Protein AF-A0A4Q2WAA3-F1 (afdb_monomer_lite)

Foldseek 3Di:
DQQQDDPDRVRRDPDDDDDDDQWDADPPPRDIDGPLEDDNHDFDPPDDPVVGVVVRVVNNCVVVVDDPPDD

Organism: NCBI:txid451672
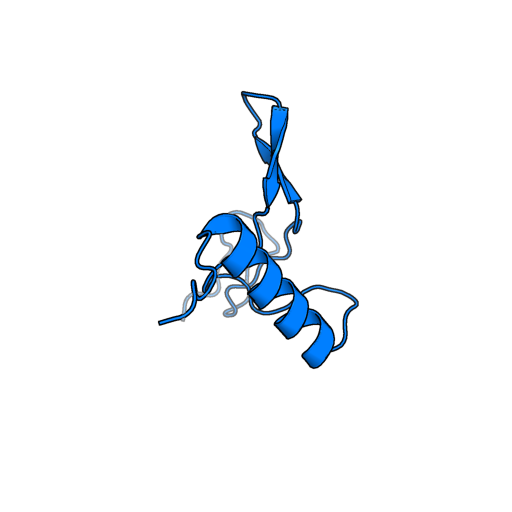
pLDDT: mean 87.71, std 13.49, range [40.03, 98.19]

Secondary structure (DSSP, 8-state):
---S-BSBTT--SSS------SEEE-TTT--EEE---STT----TTS-HHHHHHHHHHHHHHHH-------

Sequence (71 aa):
MFSCERGAPENKSELLEAIDSVVRTNPVAGWKGIYAVGEHVSYINGLGEDESNNFLDYFLNLVIGYMAAEV

InterPro domains:
  IPR042098 Glutarate 2-hydroxylase superfamily [G3DSA:3.60.130.10] (1-68)

Radius of gyration: 16.14 Å; chains: 1; bounding box: 33×26×51 Å

Structure (mmCIF, N/CA/C/O backbone):
data_AF-A0A4Q2WAA3-F1
#
_entry.id   AF-A0A4Q2WAA3-F1
#
loop_
_atom_site.group_PDB
_atom_site.id
_atom_site.type_symbol
_atom_site.label_atom_id
_atom_site.label_alt_id
_atom_site.label_comp_id
_atom_site.label_asym_id
_atom_site.label_entity_id
_atom_site.label_seq_id
_atom_site.pdbx_PDB_ins_code
_atom_site.Cartn_x
_atom_site.Cartn_y
_atom_site.Cartn_z
_atom_site.occupancy
_atom_site.B_iso_or_equiv
_atom_site.auth_seq_id
_atom_site.auth_comp_id
_atom_site.auth_asym_id
_atom_site.auth_atom_id
_atom_site.pdbx_PDB_model_num
ATOM 1 N N . MET A 1 1 ? -15.989 16.600 -16.753 1.00 63.25 1 MET A N 1
ATOM 2 C CA . MET A 1 1 ? -14.959 15.673 -16.244 1.00 63.25 1 MET A CA 1
ATOM 3 C C . MET A 1 1 ? -14.344 14.965 -17.455 1.00 63.25 1 MET A C 1
ATOM 5 O O . MET A 1 1 ? -14.988 14.938 -18.498 1.00 63.25 1 MET A O 1
ATOM 9 N N . PHE A 1 2 ? -13.071 14.566 -17.409 1.00 66.75 2 PHE A N 1
ATOM 10 C CA . PHE A 1 2 ? -12.309 14.114 -18.588 1.00 66.75 2 PHE A CA 1
ATOM 11 C C . PHE A 1 2 ? -12.426 12.590 -18.758 1.00 66.75 2 PHE A C 1
ATOM 13 O O . PHE A 1 2 ? -11.940 11.850 -17.909 1.00 66.75 2 PHE A O 1
ATOM 20 N N . SER A 1 3 ? -13.065 12.133 -19.840 1.00 71.12 3 SER A N 1
ATOM 21 C CA . SER A 1 3 ? -13.435 10.722 -20.067 1.00 71.12 3 SER A CA 1
ATOM 22 C C . SER A 1 3 ? -12.727 10.051 -21.253 1.00 71.12 3 SER A C 1
ATOM 24 O O . SER A 1 3 ? -13.094 8.946 -21.651 1.00 71.12 3 SER A O 1
ATOM 26 N N . CYS A 1 4 ? -11.723 10.697 -21.858 1.00 82.56 4 CYS A N 1
ATOM 27 C CA . CYS A 1 4 ? -10.938 10.041 -22.903 1.00 82.56 4 CYS A CA 1
ATOM 28 C C . CYS A 1 4 ? -9.847 9.134 -22.308 1.00 82.56 4 CYS A C 1
ATOM 30 O O . CYS A 1 4 ? -9.591 9.144 -21.105 1.00 82.56 4 CYS A O 1
ATOM 32 N N . GLU A 1 5 ? -9.212 8.343 -23.173 1.00 86.62 5 GLU A N 1
ATOM 33 C CA . GLU A 1 5 ? -8.173 7.374 -22.810 1.00 86.62 5 GLU A CA 1
ATOM 34 C C . GLU A 1 5 ? -6.984 8.032 -22.096 1.00 86.62 5 GLU A C 1
ATOM 36 O O . GLU A 1 5 ? -6.497 9.088 -22.512 1.00 86.62 5 GLU A O 1
ATOM 41 N N . ARG A 1 6 ? -6.502 7.389 -21.025 1.00 86.44 6 ARG A N 1
ATOM 42 C CA . ARG A 1 6 ? -5.371 7.855 -20.2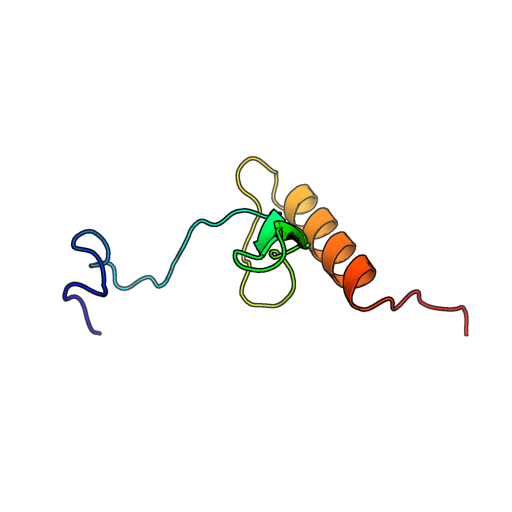07 1.00 86.44 6 ARG A CA 1
ATOM 43 C C . ARG A 1 6 ? -4.298 6.775 -20.086 1.00 86.44 6 ARG A C 1
ATOM 45 O O . ARG A 1 6 ? -4.394 5.883 -19.245 1.00 86.44 6 ARG A O 1
ATOM 52 N N . GLY A 1 7 ? -3.255 6.861 -20.906 1.00 87.38 7 GLY A N 1
ATOM 53 C CA . GLY A 1 7 ? -2.117 5.929 -20.889 1.00 87.38 7 GLY A CA 1
ATOM 54 C C . GLY A 1 7 ? -2.421 4.544 -21.479 1.00 87.38 7 GLY A C 1
ATOM 55 O O . GLY A 1 7 ? -1.651 4.081 -22.314 1.00 87.38 7 GLY A O 1
ATOM 56 N N . ALA A 1 8 ? -3.545 3.922 -21.104 1.00 85.44 8 ALA A N 1
ATOM 57 C CA . ALA A 1 8 ? -4.046 2.656 -21.645 1.00 85.44 8 ALA A CA 1
ATOM 58 C C . ALA A 1 8 ? -5.492 2.796 -22.181 1.00 85.44 8 ALA A C 1
ATOM 60 O O . ALA A 1 8 ? -6.262 3.586 -21.617 1.00 85.44 8 ALA A O 1
ATOM 61 N N . PRO A 1 9 ? -5.887 2.036 -23.226 1.00 88.69 9 PRO A N 1
ATOM 62 C CA . PRO A 1 9 ? -7.225 2.108 -23.832 1.00 88.69 9 PRO A CA 1
ATOM 63 C C . PRO A 1 9 ? -8.388 1.816 -22.873 1.00 88.69 9 PRO A C 1
ATOM 65 O O . PRO A 1 9 ? -9.511 2.276 -23.094 1.00 88.69 9 PRO A O 1
ATOM 68 N N . GLU A 1 10 ? -8.140 1.050 -21.813 1.00 85.25 10 GLU A N 1
ATOM 69 C CA . GLU A 1 10 ? -9.132 0.664 -20.807 1.00 85.25 10 GLU A CA 1
ATOM 70 C C . GLU A 1 10 ? -9.373 1.774 -19.768 1.00 85.25 10 GLU A C 1
ATOM 72 O O . GLU A 1 10 ? -10.414 1.807 -19.111 1.00 85.25 10 GLU A O 1
ATOM 77 N N . ASN A 1 11 ? -8.453 2.735 -19.639 1.00 86.38 11 ASN A N 1
ATOM 78 C CA . ASN A 1 11 ? -8.502 3.795 -18.632 1.00 86.38 11 ASN A CA 1
ATOM 79 C C . ASN A 1 11 ? -9.377 4.981 -19.086 1.00 86.38 11 ASN A C 1
ATOM 81 O O . ASN A 1 11 ? -8.881 6.086 -19.318 1.00 86.38 11 ASN A O 1
ATOM 85 N N . LYS A 1 12 ? -10.679 4.723 -19.263 1.00 88.44 12 LYS A N 1
ATOM 86 C CA . LYS A 1 12 ? -11.700 5.689 -19.732 1.00 88.44 12 LYS A CA 1
ATOM 87 C C . LYS A 1 12 ? -12.643 6.185 -18.632 1.00 88.44 12 LYS A C 1
ATOM 89 O O . LYS A 1 12 ? -13.344 7.173 -18.826 1.00 88.44 12 LYS A O 1
ATOM 94 N N . SER A 1 13 ? -12.682 5.488 -17.495 1.00 83.94 13 SER A N 1
ATOM 95 C CA . SER A 1 13 ? -13.564 5.803 -16.362 1.00 83.94 13 SER A CA 1
ATOM 96 C C . SER A 1 13 ? -13.298 7.205 -15.809 1.00 83.94 13 SER A C 1
ATOM 98 O O . SER A 1 13 ? -12.196 7.725 -15.938 1.00 83.94 13 SER A O 1
ATOM 100 N N . GLU A 1 14 ? -14.274 7.831 -15.161 1.00 86.75 14 GLU A N 1
ATOM 101 C CA . GLU A 1 14 ? -14.033 9.060 -14.390 1.00 86.75 14 GLU A CA 1
ATOM 102 C C . GLU A 1 14 ? -13.371 8.771 -13.030 1.00 86.75 14 GLU A C 1
ATOM 104 O O . GLU A 1 14 ? -12.772 9.666 -12.434 1.00 86.75 14 GLU A O 1
ATOM 109 N N . LEU A 1 15 ? -13.434 7.517 -12.567 1.00 85.75 15 LEU A N 1
ATOM 110 C CA . LEU A 1 15 ? -12.766 7.054 -11.354 1.00 85.75 15 LEU A CA 1
ATOM 111 C C . LEU A 1 15 ? -11.266 6.862 -11.609 1.00 85.75 15 LEU A C 1
ATOM 113 O O . LEU A 1 15 ? -10.859 6.272 -12.613 1.00 85.75 15 LEU A O 1
ATOM 117 N N . LEU A 1 16 ? -10.450 7.368 -10.683 1.00 86.12 16 LEU A N 1
ATOM 118 C CA . LEU A 1 16 ? -8.999 7.202 -10.679 1.00 86.12 16 LEU A CA 1
ATOM 119 C C . LEU A 1 16 ? -8.635 6.086 -9.708 1.00 86.12 16 LEU A C 1
ATOM 121 O O . LEU A 1 16 ? -8.349 6.330 -8.539 1.00 86.12 16 LEU A O 1
ATOM 125 N N . GLU A 1 17 ? -8.671 4.860 -10.209 1.00 87.69 17 GLU A N 1
ATOM 126 C CA . GLU A 1 17 ? -8.371 3.658 -9.441 1.00 87.69 17 GLU A CA 1
ATOM 127 C C . GLU A 1 17 ? -7.290 2.827 -10.132 1.00 87.69 17 GLU A C 1
ATOM 129 O O . GLU A 1 17 ? -7.157 2.826 -11.359 1.00 87.69 17 GLU A O 1
ATOM 134 N N . ALA A 1 18 ? -6.493 2.132 -9.327 1.00 89.75 18 ALA A N 1
ATOM 135 C CA . ALA A 1 18 ? -5.473 1.212 -9.797 1.00 89.75 18 ALA A CA 1
ATOM 136 C C . ALA A 1 18 ? -5.332 0.060 -8.802 1.00 89.75 18 ALA A C 1
ATOM 138 O O . ALA A 1 18 ? -5.387 0.263 -7.590 1.00 89.75 18 ALA A O 1
ATOM 139 N N . ILE A 1 19 ? -5.127 -1.147 -9.327 1.00 92.94 19 ILE A N 1
ATOM 140 C CA . ILE A 1 19 ? -4.804 -2.327 -8.527 1.00 92.94 19 ILE A CA 1
ATOM 141 C C . ILE A 1 19 ? -3.306 -2.563 -8.641 1.00 92.94 19 ILE A C 1
ATOM 143 O O . ILE A 1 19 ? -2.785 -2.715 -9.746 1.00 92.94 19 ILE A O 1
ATOM 147 N N . ASP A 1 20 ? -2.629 -2.628 -7.500 1.00 93.06 20 ASP A N 1
ATOM 148 C CA . ASP A 1 20 ? -1.192 -2.859 -7.446 1.00 93.06 20 ASP A CA 1
ATOM 149 C C . ASP A 1 20 ? -0.790 -3.842 -6.344 1.00 93.06 20 ASP A C 1
ATOM 151 O O . ASP A 1 20 ? -1.593 -4.204 -5.481 1.00 93.06 20 ASP A O 1
ATOM 155 N N . SER A 1 21 ? 0.460 -4.305 -6.381 1.00 96.06 21 SER A N 1
ATOM 156 C CA . SER A 1 21 ? 0.978 -5.250 -5.405 1.00 96.06 21 SER A CA 1
ATOM 157 C C . SER A 1 21 ? 1.340 -4.563 -4.086 1.00 96.06 21 SER A C 1
ATOM 159 O O . SER A 1 21 ? 1.983 -3.515 -4.047 1.00 96.06 21 SER A O 1
ATOM 161 N N . VAL A 1 22 ? 0.990 -5.218 -2.974 1.00 96.69 22 VAL A N 1
ATOM 162 C CA . VAL A 1 22 ? 1.342 -4.768 -1.613 1.00 96.69 22 VAL A CA 1
ATOM 163 C C . VAL A 1 22 ? 2.858 -4.702 -1.423 1.00 96.69 22 VAL A C 1
ATOM 165 O O . VAL A 1 22 ? 3.372 -3.786 -0.785 1.00 96.69 22 VAL A O 1
ATOM 168 N N . VAL A 1 23 ? 3.585 -5.656 -2.010 1.00 96.12 23 VAL A N 1
ATOM 169 C CA . VAL A 1 23 ? 5.049 -5.687 -2.047 1.00 96.12 23 VAL A CA 1
ATOM 170 C C . VAL A 1 23 ? 5.496 -5.473 -3.483 1.00 96.12 23 VAL A C 1
ATOM 172 O O . VAL A 1 23 ? 5.074 -6.206 -4.381 1.00 96.12 23 VAL A O 1
ATOM 175 N N . ARG A 1 24 ? 6.375 -4.499 -3.705 1.00 95.81 24 ARG A N 1
ATOM 176 C CA . ARG A 1 24 ? 6.980 -4.230 -5.013 1.00 95.81 24 ARG A CA 1
ATOM 177 C C . ARG A 1 24 ? 8.468 -4.546 -4.997 1.00 95.81 24 ARG A C 1
ATOM 179 O O . ARG A 1 24 ? 9.138 -4.446 -3.970 1.00 95.81 24 ARG A O 1
ATOM 186 N N . THR A 1 25 ? 8.989 -4.909 -6.162 1.00 97.25 25 THR A N 1
ATOM 187 C CA . THR A 1 25 ? 10.425 -5.071 -6.389 1.00 97.25 25 THR A CA 1
ATOM 188 C C . THR A 1 25 ? 10.980 -3.802 -7.015 1.00 97.25 25 THR A C 1
ATOM 190 O O . THR A 1 25 ? 10.482 -3.342 -8.040 1.00 97.25 25 THR A O 1
ATOM 193 N N . ASN A 1 26 ? 12.028 -3.241 -6.414 1.00 96.19 26 ASN A N 1
ATOM 194 C CA . ASN A 1 26 ? 12.790 -2.158 -7.013 1.00 96.19 26 ASN A CA 1
ATOM 195 C C . ASN A 1 26 ? 13.431 -2.672 -8.320 1.00 96.19 26 ASN A C 1
ATOM 197 O O . ASN A 1 26 ? 14.216 -3.622 -8.261 1.00 96.19 26 ASN A O 1
ATOM 201 N N . PRO A 1 27 ? 13.135 -2.065 -9.484 1.00 96.75 27 PRO A N 1
ATOM 202 C CA . PRO A 1 27 ? 13.551 -2.599 -10.782 1.00 96.75 27 PRO A CA 1
ATOM 203 C C . PRO A 1 27 ? 15.062 -2.505 -11.030 1.00 96.75 27 PRO A C 1
ATOM 205 O O . PRO A 1 27 ? 15.567 -3.164 -11.933 1.00 96.75 27 PRO A O 1
ATOM 208 N N . VAL A 1 28 ? 15.783 -1.694 -10.250 1.00 97.56 28 VAL A N 1
ATOM 209 C CA . VAL A 1 28 ? 17.232 -1.501 -10.391 1.00 97.56 28 VAL A CA 1
ATOM 210 C C . VAL A 1 28 ? 17.988 -2.390 -9.408 1.00 97.56 28 VAL A C 1
ATOM 212 O O . VAL A 1 28 ? 18.857 -3.157 -9.804 1.00 97.56 28 VAL A O 1
ATOM 215 N N . ALA A 1 29 ? 17.651 -2.302 -8.119 1.00 96.50 29 ALA A N 1
ATOM 216 C CA . ALA A 1 29 ? 18.379 -2.996 -7.055 1.00 96.50 29 ALA A CA 1
ATOM 217 C C . ALA A 1 29 ? 17.859 -4.416 -6.767 1.00 96.50 29 ALA A C 1
ATOM 219 O O . ALA A 1 29 ? 18.519 -5.184 -6.072 1.00 96.50 29 ALA A O 1
ATOM 220 N N .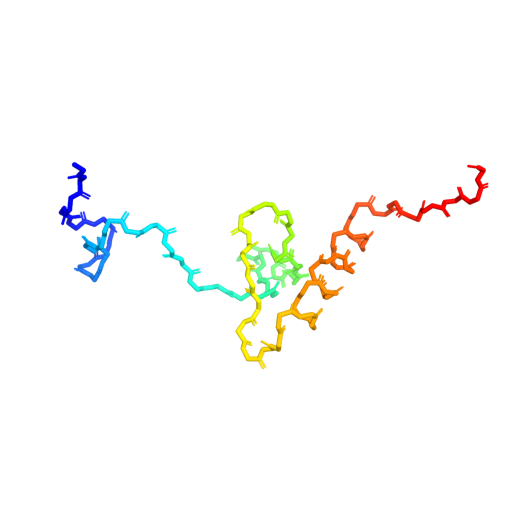 GLY A 1 30 ? 16.653 -4.764 -7.228 1.00 96.62 30 GLY A N 1
ATOM 221 C CA . GLY A 1 30 ? 16.003 -6.046 -6.933 1.00 96.62 30 GLY A CA 1
ATOM 222 C C . GLY A 1 30 ? 15.456 -6.176 -5.505 1.00 96.62 30 GLY A C 1
ATOM 223 O O . GLY A 1 30 ? 14.867 -7.201 -5.160 1.00 96.62 30 GLY A O 1
ATOM 224 N N . TRP A 1 31 ? 15.614 -5.153 -4.663 1.00 97.56 31 TRP A N 1
ATOM 225 C CA . TRP A 1 31 ? 15.089 -5.153 -3.297 1.00 97.56 31 TRP A CA 1
ATOM 226 C C . TRP A 1 31 ? 13.565 -5.172 -3.289 1.00 97.56 31 TRP A C 1
ATOM 228 O O . TRP A 1 31 ? 12.922 -4.504 -4.097 1.00 97.56 31 TRP A O 1
ATOM 238 N N . LYS A 1 32 ? 12.985 -5.927 -2.357 1.00 96.50 32 LYS A N 1
ATOM 239 C CA . LYS A 1 32 ? 11.539 -5.954 -2.136 1.00 96.50 32 LYS A CA 1
ATOM 240 C C . LYS A 1 32 ? 11.182 -4.984 -1.018 1.00 96.50 32 LYS A C 1
ATOM 242 O O . LYS A 1 32 ? 11.832 -4.999 0.023 1.00 96.50 32 LYS A O 1
ATOM 247 N N . GLY A 1 33 ? 10.163 -4.165 -1.239 1.00 93.81 33 GLY A N 1
ATOM 248 C CA . GLY A 1 33 ? 9.664 -3.197 -0.265 1.00 93.81 33 GLY A CA 1
ATOM 249 C C . GLY A 1 33 ? 8.142 -3.171 -0.239 1.00 93.81 33 GLY A C 1
ATOM 250 O O . GLY A 1 33 ? 7.491 -3.547 -1.216 1.00 93.81 33 GLY A O 1
ATOM 251 N N . ILE A 1 34 ? 7.581 -2.738 0.887 1.00 94.38 34 ILE A N 1
ATOM 252 C CA . ILE A 1 34 ? 6.138 -2.546 1.038 1.00 94.38 34 ILE A CA 1
ATOM 253 C C . ILE A 1 34 ? 5.747 -1.261 0.300 1.00 94.38 34 ILE A C 1
ATOM 255 O O . ILE A 1 34 ? 6.353 -0.214 0.514 1.00 94.38 34 ILE A O 1
ATOM 259 N N . TYR A 1 35 ? 4.759 -1.357 -0.586 1.00 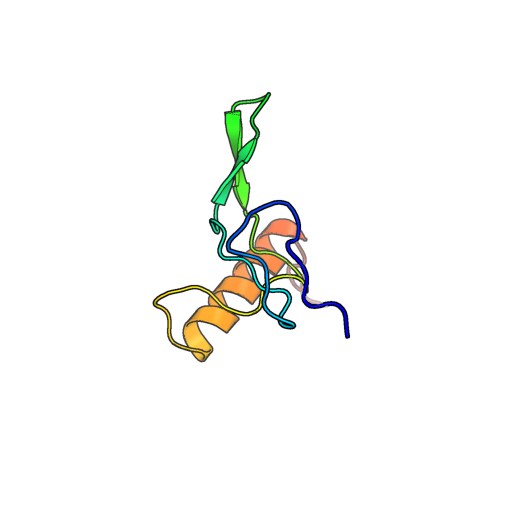94.06 35 TYR A N 1
ATOM 260 C CA . TYR A 1 35 ? 4.205 -0.230 -1.338 1.00 94.06 35 TYR A CA 1
ATOM 261 C C . TYR A 1 35 ? 2.856 0.247 -0.784 1.00 94.06 35 TYR A C 1
ATOM 263 O O . TYR A 1 35 ? 2.484 1.406 -0.974 1.00 94.06 35 TYR A O 1
ATOM 271 N N . ALA A 1 36 ? 2.131 -0.635 -0.090 1.00 94.25 36 ALA A N 1
ATOM 272 C CA . ALA A 1 36 ? 0.827 -0.327 0.480 1.00 94.25 36 ALA A CA 1
ATOM 273 C C . ALA A 1 36 ? 0.945 0.477 1.793 1.00 94.25 36 ALA A C 1
ATOM 275 O O . ALA A 1 36 ? 0.727 -0.069 2.871 1.00 94.25 36 ALA A O 1
ATOM 276 N N . VAL A 1 37 ? 1.359 1.747 1.710 1.00 91.69 37 VAL A N 1
ATOM 277 C CA . VAL A 1 37 ? 1.588 2.626 2.873 1.00 91.69 37 VAL A CA 1
ATOM 278 C C . VAL A 1 37 ? 1.094 4.043 2.585 1.00 91.69 37 VAL A C 1
ATOM 280 O O . VAL A 1 37 ? 1.507 4.633 1.592 1.00 91.69 37 VAL A O 1
ATOM 283 N N . GLY A 1 38 ? 0.294 4.619 3.485 1.00 85.81 38 GLY A N 1
ATOM 284 C CA . GLY A 1 38 ? -0.180 6.005 3.390 1.00 85.81 38 GLY A CA 1
ATOM 285 C C . GLY A 1 38 ? -1.519 6.164 2.661 1.00 85.81 38 GLY A C 1
ATOM 286 O O . GLY A 1 38 ? -2.275 5.210 2.511 1.00 85.81 38 GLY A O 1
ATOM 287 N N . GLU A 1 39 ? -1.818 7.390 2.225 1.00 89.00 39 GLU A N 1
ATOM 288 C CA . GLU A 1 39 ? -3.161 7.799 1.773 1.00 89.00 39 GLU A CA 1
ATOM 289 C C . GLU A 1 39 ? -3.558 7.303 0.373 1.00 89.00 39 GLU A C 1
ATOM 291 O O . GLU A 1 39 ? -4.732 7.351 0.014 1.00 89.00 39 GLU A O 1
ATOM 296 N N . HIS A 1 40 ? -2.615 6.830 -0.449 1.00 91.06 40 HIS A N 1
ATOM 297 C CA . HIS A 1 40 ? -2.922 6.393 -1.821 1.00 91.06 40 HIS A CA 1
ATOM 298 C C . HIS A 1 40 ? -3.530 4.987 -1.904 1.00 91.06 40 HIS A C 1
ATOM 300 O O . HIS A 1 40 ? -3.827 4.522 -3.005 1.00 91.06 40 HIS A O 1
ATOM 306 N N . VAL A 1 41 ? -3.685 4.294 -0.775 1.00 94.25 41 VAL A N 1
ATOM 307 C CA . VAL A 1 41 ? -4.215 2.928 -0.704 1.00 94.25 41 VAL A CA 1
ATOM 308 C C . VAL A 1 41 ? -5.569 2.951 -0.020 1.00 94.25 41 VAL A C 1
ATOM 310 O O . VAL A 1 41 ? -5.689 3.444 1.095 1.00 94.25 41 VAL A O 1
ATOM 313 N N . SER A 1 42 ? -6.585 2.385 -0.670 1.00 94.00 42 SER A N 1
ATOM 314 C CA . SER A 1 42 ? -7.932 2.316 -0.095 1.00 94.00 42 SER A CA 1
ATOM 315 C C . SER A 1 42 ? -8.198 1.009 0.653 1.00 94.00 42 SER A C 1
ATOM 317 O O . SER A 1 42 ? -8.774 1.041 1.731 1.00 94.00 42 SER A O 1
ATOM 319 N N . TYR A 1 43 ? -7.808 -0.142 0.096 1.00 95.62 43 TYR A N 1
ATOM 320 C CA . TYR A 1 43 ? -8.009 -1.456 0.715 1.00 95.62 43 TYR A CA 1
ATOM 321 C C . TYR A 1 43 ? -7.091 -2.521 0.098 1.00 95.62 43 TYR A C 1
ATOM 323 O O . TYR A 1 43 ? -6.490 -2.309 -0.960 1.00 95.62 43 TYR A O 1
ATOM 331 N N . ILE A 1 44 ? -6.997 -3.681 0.751 1.00 96.75 44 ILE A N 1
ATOM 332 C CA . ILE A 1 44 ? -6.277 -4.860 0.263 1.00 96.75 44 ILE A CA 1
ATOM 333 C C . ILE A 1 44 ? -7.276 -5.863 -0.321 1.00 96.75 44 ILE A C 1
ATOM 335 O O . ILE A 1 44 ? -8.208 -6.309 0.346 1.00 96.75 44 ILE A O 1
ATOM 339 N N . ASN A 1 45 ? -7.053 -6.256 -1.576 1.00 97.25 45 ASN A N 1
ATOM 340 C CA . ASN A 1 45 ? -7.899 -7.227 -2.266 1.00 97.25 45 ASN A CA 1
ATOM 341 C C . ASN A 1 45 ? -7.964 -8.568 -1.517 1.00 97.25 45 ASN A C 1
ATOM 343 O O . ASN A 1 45 ? -6.933 -9.163 -1.206 1.00 97.25 45 ASN A O 1
ATOM 347 N N . GLY A 1 46 ? -9.182 -9.078 -1.320 1.00 96.94 46 GLY A N 1
ATOM 348 C CA . GLY A 1 46 ? -9.428 -10.393 -0.722 1.00 96.94 46 GLY A CA 1
ATOM 349 C C . GLY A 1 46 ? -9.491 -10.414 0.806 1.00 96.94 46 GLY A C 1
ATOM 350 O O . GLY A 1 46 ? -9.650 -11.496 1.363 1.00 96.94 46 GLY A O 1
ATOM 351 N N . LEU A 1 47 ? -9.392 -9.258 1.466 1.00 97.38 47 LEU A N 1
ATOM 352 C CA . LEU A 1 47 ? -9.569 -9.121 2.911 1.00 97.38 47 LEU A CA 1
ATOM 353 C C . LEU A 1 47 ? -10.896 -8.439 3.250 1.00 97.38 47 LEU A C 1
ATOM 355 O O . LEU A 1 47 ? -11.434 -7.673 2.444 1.00 97.38 47 LEU A O 1
ATOM 359 N N . GLY A 1 48 ? -11.408 -8.709 4.452 1.00 98.19 48 GLY A N 1
ATOM 360 C 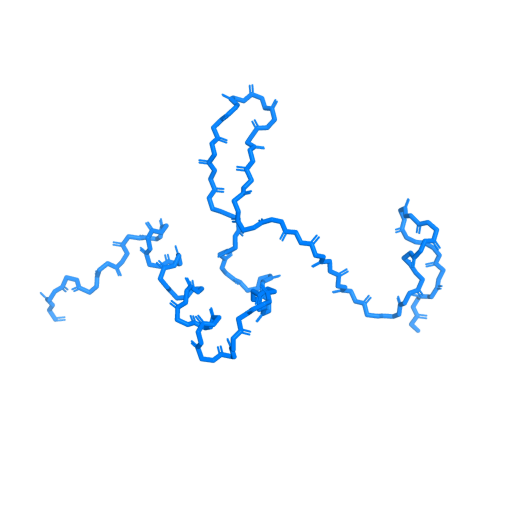CA . GLY A 1 48 ? -12.470 -7.894 5.040 1.00 98.19 48 GLY A CA 1
ATOM 361 C C . GLY A 1 48 ? -11.992 -6.465 5.320 1.00 98.19 48 GLY A C 1
ATOM 362 O O . GLY A 1 48 ? -10.793 -6.199 5.374 1.00 98.19 48 GLY A O 1
ATOM 363 N N . GLU A 1 49 ? -12.931 -5.540 5.523 1.00 97.12 49 GLU A N 1
ATOM 364 C CA . GLU A 1 49 ? -12.622 -4.129 5.802 1.00 97.12 49 GLU A CA 1
ATOM 365 C C . GLU A 1 49 ? -11.728 -3.975 7.043 1.00 97.12 49 GLU A C 1
ATOM 367 O O . GLU A 1 49 ? -10.647 -3.394 6.958 1.00 97.12 49 GLU A O 1
ATOM 372 N N . ASP A 1 50 ? -12.121 -4.589 8.163 1.00 97.69 50 ASP A N 1
ATOM 373 C CA . ASP A 1 50 ? -11.355 -4.551 9.415 1.00 97.69 50 ASP A CA 1
ATOM 374 C C . ASP A 1 50 ? -9.958 -5.168 9.258 1.00 97.69 50 ASP A C 1
ATOM 376 O O . ASP A 1 50 ? -8.967 -4.639 9.758 1.00 97.69 50 ASP A O 1
ATOM 380 N N . GLU A 1 51 ? -9.856 -6.287 8.538 1.00 97.94 51 GLU A N 1
ATOM 381 C CA . GLU A 1 51 ? -8.579 -6.954 8.271 1.00 97.94 51 GLU A CA 1
ATOM 382 C C . GLU A 1 51 ? -7.666 -6.067 7.423 1.00 97.94 51 GLU A C 1
ATOM 384 O O . GLU A 1 51 ? -6.496 -5.882 7.761 1.00 97.94 51 GLU A O 1
ATOM 389 N N . SER A 1 52 ? -8.207 -5.490 6.348 1.00 97.56 52 SER A N 1
ATOM 390 C CA . SER A 1 52 ? -7.489 -4.575 5.466 1.00 97.56 52 SER A CA 1
ATOM 391 C C . SER A 1 52 ? -6.941 -3.381 6.244 1.00 97.56 52 SER A C 1
ATOM 393 O O . SER A 1 52 ? -5.749 -3.089 6.142 1.00 97.56 52 SER A O 1
ATOM 395 N N . ASN A 1 53 ? -7.775 -2.732 7.059 1.00 96.12 53 ASN A N 1
ATOM 396 C CA . ASN A 1 53 ? -7.370 -1.579 7.863 1.00 96.12 53 ASN A CA 1
ATOM 397 C C . ASN A 1 53 ? -6.249 -1.945 8.847 1.00 96.12 53 ASN A C 1
ATOM 399 O O . ASN A 1 53 ? -5.214 -1.281 8.874 1.00 96.12 53 ASN A O 1
ATOM 403 N N . ASN A 1 54 ? -6.389 -3.068 9.560 1.00 96.06 54 ASN A N 1
ATOM 404 C CA . ASN A 1 54 ? -5.368 -3.544 10.496 1.00 96.06 54 ASN A CA 1
ATOM 405 C C . ASN A 1 54 ? -4.005 -3.781 9.820 1.00 96.06 54 ASN A C 1
ATOM 407 O O . ASN A 1 54 ? -2.962 -3.445 10.386 1.00 96.06 54 ASN A O 1
ATOM 411 N N . PHE A 1 55 ? -3.983 -4.355 8.611 1.00 96.25 55 PHE A N 1
ATOM 412 C CA . PHE A 1 55 ? -2.731 -4.560 7.877 1.00 96.25 55 PHE A CA 1
ATOM 413 C C . PHE A 1 55 ? -2.116 -3.253 7.378 1.00 96.25 55 PHE A C 1
ATOM 415 O O . PHE A 1 55 ? -0.896 -3.100 7.458 1.00 96.25 55 PHE A O 1
ATOM 422 N N . LEU A 1 56 ? -2.926 -2.317 6.878 1.00 95.31 56 LEU A N 1
ATOM 423 C CA . LEU A 1 56 ? -2.434 -1.017 6.412 1.00 95.31 56 LEU A CA 1
ATOM 424 C C . LEU A 1 56 ? -1.813 -0.211 7.561 1.00 95.31 56 LEU A C 1
ATOM 426 O O . LEU A 1 56 ? -0.702 0.306 7.406 1.00 95.31 56 LEU A O 1
ATOM 430 N N . ASP A 1 57 ? -2.455 -0.198 8.731 1.00 93.81 57 ASP A N 1
ATOM 431 C CA . ASP A 1 57 ? -1.912 0.426 9.943 1.00 93.81 57 ASP A CA 1
ATOM 432 C C . ASP A 1 57 ? -0.607 -0.246 10.383 1.00 93.81 57 ASP A C 1
ATOM 434 O O . ASP A 1 57 ? 0.382 0.419 10.710 1.00 93.81 57 ASP A O 1
ATOM 438 N N . TYR A 1 58 ? -0.560 -1.580 10.349 1.00 93.81 58 TYR A N 1
ATOM 439 C CA . TYR A 1 58 ? 0.655 -2.326 10.663 1.00 93.81 58 TYR A CA 1
ATOM 440 C C . TYR A 1 58 ? 1.814 -1.977 9.716 1.00 93.81 58 TYR A C 1
ATOM 442 O O . TYR A 1 58 ? 2.935 -1.740 10.173 1.00 93.81 58 TYR A O 1
ATOM 450 N N . PHE A 1 59 ? 1.564 -1.904 8.405 1.00 94.25 59 PHE A N 1
ATOM 451 C CA . PHE A 1 59 ? 2.586 -1.538 7.423 1.00 94.25 59 PHE A CA 1
ATOM 452 C C . PHE A 1 59 ? 3.091 -0.109 7.614 1.00 94.25 59 PHE A C 1
ATOM 454 O O . PHE A 1 59 ? 4.300 0.126 7.532 1.00 94.25 59 PHE A O 1
ATOM 461 N N . LEU A 1 60 ? 2.193 0.831 7.912 1.00 91.62 60 LEU A N 1
ATOM 462 C CA . LEU A 1 60 ? 2.554 2.213 8.210 1.00 91.62 60 LEU A CA 1
ATOM 463 C C . LEU A 1 60 ? 3.476 2.298 9.432 1.00 91.62 60 LEU A C 1
ATOM 465 O O . LEU A 1 60 ? 4.538 2.922 9.363 1.00 91.62 60 LEU A O 1
ATOM 469 N N . ASN A 1 61 ? 3.118 1.602 10.513 1.00 91.56 61 ASN A N 1
ATOM 470 C CA . ASN A 1 61 ? 3.925 1.541 11.731 1.00 91.56 61 ASN A CA 1
ATOM 471 C C . ASN A 1 61 ? 5.299 0.904 11.486 1.00 91.56 61 ASN A C 1
ATOM 473 O O . ASN A 1 61 ? 6.306 1.397 11.995 1.00 91.56 61 ASN A O 1
ATOM 477 N N . LEU A 1 62 ? 5.366 -0.148 10.663 1.00 90.50 62 LEU A N 1
ATOM 478 C CA . LEU A 1 62 ? 6.620 -0.816 10.311 1.00 90.50 62 LEU A CA 1
ATOM 479 C C . LEU A 1 62 ? 7.574 0.106 9.535 1.00 90.50 62 LEU A C 1
ATOM 481 O O . LEU A 1 62 ? 8.782 0.056 9.761 1.00 90.50 62 LEU A O 1
ATOM 485 N N . VAL A 1 63 ? 7.050 0.939 8.630 1.00 88.50 63 VAL A N 1
ATOM 486 C CA . VAL A 1 63 ? 7.866 1.831 7.787 1.00 88.50 63 VAL A CA 1
ATOM 487 C C . VAL A 1 63 ? 8.271 3.110 8.516 1.00 88.50 63 VAL A C 1
ATOM 489 O O . VAL A 1 63 ? 9.415 3.545 8.385 1.00 88.50 63 VAL A O 1
ATOM 492 N N . ILE A 1 64 ? 7.359 3.719 9.275 1.00 87.19 64 ILE A N 1
ATOM 493 C CA . ILE A 1 64 ? 7.632 4.977 9.989 1.00 87.19 64 ILE A CA 1
ATOM 494 C C . ILE A 1 64 ? 8.397 4.716 11.296 1.00 87.19 64 ILE A C 1
ATOM 496 O O . ILE A 1 64 ? 9.113 5.592 11.777 1.00 87.19 64 ILE A O 1
ATOM 500 N N . GLY A 1 65 ? 8.292 3.511 11.862 1.00 71.62 65 GLY A N 1
ATOM 501 C CA . GLY A 1 65 ? 9.012 3.130 13.076 1.00 71.62 65 GLY A CA 1
ATOM 502 C C . GLY A 1 65 ? 8.506 3.823 14.342 1.00 71.62 65 GLY A C 1
ATOM 503 O O . GLY A 1 65 ? 9.163 3.737 15.379 1.00 71.62 65 GLY A O 1
ATOM 504 N N . TYR A 1 66 ? 7.348 4.490 14.289 1.00 61.31 66 TYR A N 1
ATOM 505 C CA . TYR A 1 66 ? 6.694 5.021 15.481 1.00 61.31 66 TYR A CA 1
ATOM 506 C C . TYR A 1 66 ? 6.028 3.870 16.236 1.00 61.31 66 TYR A C 1
ATOM 508 O O . TYR A 1 66 ? 4.826 3.637 16.179 1.0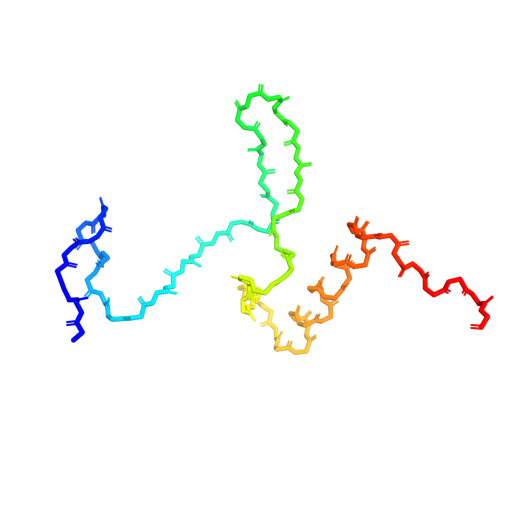0 61.31 66 TYR A O 1
ATOM 516 N N . MET A 1 67 ? 6.842 3.148 16.997 1.00 54.84 67 MET A N 1
ATOM 517 C CA . MET A 1 67 ? 6.359 2.680 18.281 1.00 54.84 67 MET A CA 1
ATOM 518 C C . MET A 1 67 ? 6.012 3.939 19.073 1.00 54.84 67 MET A C 1
ATOM 520 O O . MET A 1 67 ? 6.838 4.849 19.183 1.00 54.84 67 MET A O 1
ATOM 524 N N . ALA A 1 68 ? 4.816 3.983 19.649 1.00 50.00 68 ALA A N 1
ATOM 525 C CA . ALA A 1 68 ? 4.640 4.660 20.919 1.00 50.00 68 ALA A CA 1
ATOM 526 C C . ALA A 1 68 ? 5.670 4.049 21.887 1.00 50.00 68 ALA A C 1
ATOM 528 O O . ALA A 1 68 ? 5.413 3.046 22.547 1.00 50.00 68 ALA A O 1
ATOM 529 N N . ALA A 1 69 ? 6.895 4.578 21.876 1.00 43.50 69 ALA A N 1
ATOM 530 C CA . ALA A 1 69 ? 7.772 4.473 23.016 1.00 43.50 69 ALA A CA 1
ATOM 531 C C . ALA A 1 69 ? 6.996 5.154 24.139 1.00 43.50 69 ALA A C 1
ATOM 533 O O . ALA A 1 69 ? 6.629 6.319 24.007 1.00 43.50 69 ALA A O 1
ATOM 534 N N . GLU A 1 70 ? 6.656 4.376 25.159 1.00 52.75 70 GLU A N 1
ATOM 535 C CA . GLU A 1 70 ? 5.986 4.832 26.368 1.00 52.75 70 GLU A CA 1
ATOM 536 C C . GLU A 1 70 ? 6.578 6.167 26.847 1.00 52.75 70 GLU A C 1
ATOM 538 O O . GLU A 1 70 ? 7.701 6.177 27.350 1.00 52.75 70 GLU A O 1
ATOM 543 N N . VAL A 1 71 ? 5.822 7.262 26.685 1.00 40.03 71 VAL A N 1
ATOM 544 C CA . VAL A 1 71 ? 5.692 8.408 27.608 1.00 40.03 71 VAL A CA 1
ATOM 545 C C . VAL A 1 71 ? 4.307 9.017 27.417 1.00 40.03 71 VAL A C 1
ATOM 547 O O . VAL A 1 71 ? 3.969 9.354 26.260 1.00 40.03 71 VAL A O 1
#